Protein AF-A0A183E621-F1 (afdb_monomer_lite)

Organism: NCBI:txid637853

Sequence (116 aa):
MKRIDFRLSERCGALIAILLFELFFILTYPWQFLGGTIRIKDVTTNATGCDAVVYEWCATSHAVSPIVYIASMVAVLGVAITLITITIDTLYSKILGNIEQVTKYSFFAQTHLFNT

Structure (mmCIF, N/CA/C/O backbone):
data_AF-A0A183E621-F1
#
_entry.id   AF-A0A183E621-F1
#
loop_
_atom_site.group_PDB
_atom_site.id
_atom_site.type_symbol
_atom_site.label_atom_id
_atom_site.label_alt_id
_atom_site.label_comp_id
_atom_site.label_asym_id
_atom_site.label_entity_id
_atom_site.label_seq_id
_atom_site.pdbx_PDB_ins_code
_atom_site.Cartn_x
_atom_site.Cartn_y
_atom_site.Cartn_z
_atom_site.occupancy
_atom_site.B_iso_or_equiv
_atom_site.auth_seq_id
_atom_site.auth_comp_id
_atom_site.auth_asym_id
_atom_site.auth_atom_id
_atom_site.pdbx_PDB_model_num
ATOM 1 N N . MET A 1 1 ? -29.038 -12.348 22.134 1.00 45.38 1 MET A N 1
ATOM 2 C CA . MET A 1 1 ? -28.060 -12.599 21.051 1.00 45.38 1 MET A CA 1
ATOM 3 C C . MET A 1 1 ? -27.711 -11.276 20.357 1.00 45.38 1 MET A C 1
ATOM 5 O O . MET A 1 1 ? -28.207 -11.002 19.283 1.00 45.38 1 MET A O 1
ATOM 9 N N . LYS A 1 2 ? -26.946 -10.387 21.013 1.00 52.91 2 LYS A N 1
ATOM 10 C CA . LYS A 1 2 ? -26.599 -9.040 20.483 1.00 52.91 2 LYS A CA 1
ATOM 11 C C . LYS A 1 2 ? -25.116 -8.675 20.687 1.00 52.91 2 LYS A C 1
ATOM 13 O O . LYS A 1 2 ? -24.670 -7.604 20.318 1.00 52.91 2 LYS A O 1
ATOM 18 N N . ARG A 1 3 ? -24.339 -9.593 21.283 1.00 53.44 3 ARG A N 1
ATOM 19 C CA . ARG A 1 3 ? -22.932 -9.393 21.678 1.00 53.44 3 ARG A CA 1
ATOM 20 C C . ARG A 1 3 ? -21.930 -9.754 20.565 1.00 53.44 3 ARG A C 1
ATOM 22 O O . ARG A 1 3 ? -20.760 -9.418 20.678 1.00 53.44 3 ARG A O 1
ATOM 29 N N . ILE A 1 4 ? -22.379 -10.456 19.518 1.00 55.06 4 ILE A N 1
ATOM 30 C CA . ILE A 1 4 ? -21.523 -10.967 18.431 1.00 55.06 4 ILE A CA 1
ATOM 31 C C . ILE A 1 4 ? -21.352 -9.915 17.321 1.00 55.06 4 ILE A C 1
ATOM 33 O O . ILE A 1 4 ? -20.248 -9.749 16.819 1.00 55.06 4 ILE A O 1
ATOM 37 N N . ASP A 1 5 ? -22.401 -9.141 17.026 1.00 57.09 5 ASP A N 1
ATOM 38 C CA . ASP A 1 5 ? -22.425 -8.119 15.967 1.00 57.09 5 ASP A CA 1
ATOM 39 C C . ASP A 1 5 ? -21.404 -6.983 16.194 1.00 57.09 5 ASP A C 1
ATOM 41 O O . ASP A 1 5 ? -20.622 -6.645 15.313 1.00 57.09 5 ASP A O 1
ATOM 45 N N . PHE A 1 6 ? -21.273 -6.489 17.431 1.00 55.03 6 PHE A N 1
ATOM 46 C CA . PHE A 1 6 ? -20.308 -5.427 17.756 1.00 55.03 6 PHE A CA 1
ATOM 47 C C . PHE A 1 6 ? -18.836 -5.862 17.615 1.00 55.03 6 PHE A C 1
ATOM 49 O O . PHE A 1 6 ? -17.981 -5.052 17.270 1.00 55.03 6 PHE A O 1
ATOM 56 N N . ARG A 1 7 ? -18.525 -7.148 17.853 1.00 56.72 7 ARG A N 1
ATOM 57 C CA . ARG A 1 7 ? -17.158 -7.689 17.687 1.00 56.72 7 ARG A CA 1
ATOM 58 C C . ARG A 1 7 ? -16.788 -7.908 16.220 1.00 56.72 7 ARG A C 1
ATOM 60 O O . ARG A 1 7 ? -15.606 -8.052 15.911 1.00 56.72 7 ARG A O 1
ATOM 67 N N . LEU A 1 8 ? -17.785 -7.958 15.335 1.00 59.00 8 LEU A N 1
ATOM 68 C CA . LEU A 1 8 ? -17.588 -8.109 13.900 1.00 59.00 8 LEU A CA 1
ATOM 69 C C . LEU A 1 8 ? -17.005 -6.824 13.291 1.00 59.00 8 LEU A C 1
ATOM 71 O O . LEU A 1 8 ? -16.089 -6.920 12.486 1.00 59.00 8 LEU A O 1
ATOM 75 N N . SER A 1 9 ? -17.427 -5.641 13.757 1.00 72.12 9 SER A N 1
ATOM 76 C CA . SER A 1 9 ? -16.936 -4.338 13.265 1.00 72.12 9 SER A CA 1
ATOM 77 C C . SER A 1 9 ? -15.420 -4.147 13.436 1.00 72.12 9 SER A C 1
ATOM 79 O O . SER A 1 9 ? -14.727 -3.719 12.517 1.00 72.12 9 SER A O 1
ATOM 81 N N . GLU A 1 10 ? -14.862 -4.552 14.578 1.00 72.00 10 GLU A N 1
ATOM 82 C CA . GLU A 1 10 ? -13.423 -4.395 14.856 1.00 72.00 10 GLU A CA 1
ATOM 83 C C . GLU A 1 10 ? -12.568 -5.367 14.045 1.00 72.00 10 GLU A C 1
ATOM 85 O O . GLU A 1 10 ? -11.493 -5.008 13.566 1.00 72.00 10 GLU A O 1
ATOM 90 N N . ARG A 1 11 ? -13.066 -6.595 13.846 1.00 78.88 11 ARG A N 1
ATOM 91 C CA . ARG A 1 11 ? -12.425 -7.571 12.958 1.00 78.88 11 ARG A CA 1
ATOM 92 C C . ARG A 1 11 ? -12.498 -7.116 11.504 1.00 78.88 11 ARG A C 1
ATOM 94 O O . ARG A 1 11 ? -11.513 -7.268 10.794 1.00 78.88 11 ARG A O 1
ATOM 101 N N . CYS A 1 12 ? -13.606 -6.508 11.079 1.00 82.31 12 CYS A N 1
ATOM 102 C CA . CYS A 1 12 ? -13.716 -5.887 9.760 1.00 82.31 12 CYS A CA 1
ATOM 103 C C . CYS A 1 12 ? -12.704 -4.748 9.586 1.00 82.31 12 CYS A C 1
ATOM 105 O O . CYS A 1 12 ? -12.044 -4.702 8.557 1.00 82.31 12 CYS A O 1
ATOM 107 N N . GLY A 1 13 ? -12.510 -3.886 10.591 1.00 82.44 13 GLY A N 1
ATOM 108 C CA . GLY A 1 13 ? -11.482 -2.837 10.554 1.00 82.44 13 GLY A CA 1
ATOM 109 C C . GLY A 1 13 ? -10.062 -3.391 10.385 1.00 82.44 13 GLY A C 1
ATOM 110 O O . GLY A 1 13 ? -9.306 -2.901 9.548 1.00 82.44 13 GLY A O 1
ATOM 111 N N . ALA A 1 14 ? -9.723 -4.458 11.115 1.00 84.56 14 ALA A N 1
ATOM 112 C CA . ALA A 1 14 ? -8.430 -5.131 10.975 1.00 84.56 14 ALA A CA 1
ATOM 113 C C . ALA A 1 14 ? -8.264 -5.789 9.592 1.00 84.56 14 ALA A C 1
ATOM 115 O O . ALA A 1 14 ? -7.212 -5.658 8.971 1.00 84.56 14 ALA A O 1
ATOM 116 N N . LEU A 1 15 ? -9.310 -6.448 9.077 1.00 88.12 15 LEU A N 1
ATOM 117 C CA . LEU A 1 15 ? -9.305 -7.042 7.735 1.00 88.12 15 LEU A CA 1
ATOM 118 C C . LEU A 1 15 ? -9.147 -5.979 6.644 1.00 88.12 15 LEU A C 1
ATOM 120 O O . LEU A 1 15 ? -8.359 -6.172 5.727 1.00 88.12 15 LEU A O 1
ATOM 124 N N . ILE A 1 16 ? -9.836 -4.841 6.762 1.00 88.31 16 ILE A N 1
ATOM 125 C CA . ILE A 1 16 ? -9.699 -3.712 5.831 1.00 88.31 16 ILE A CA 1
ATOM 126 C C . ILE A 1 16 ? -8.260 -3.189 5.837 1.00 88.31 16 ILE A C 1
ATOM 128 O O . ILE A 1 16 ? -7.707 -2.921 4.774 1.00 88.31 16 ILE A O 1
ATOM 132 N N . ALA A 1 17 ? -7.630 -3.077 7.007 1.00 88.19 17 ALA A N 1
ATOM 133 C CA . ALA A 1 17 ? -6.258 -2.595 7.097 1.00 88.19 17 ALA A CA 1
ATOM 134 C C . ALA A 1 17 ? -5.243 -3.573 6.474 1.00 88.19 17 ALA A C 1
ATOM 136 O O . ALA A 1 17 ? -4.326 -3.140 5.778 1.00 88.19 17 ALA A O 1
ATOM 137 N N . ILE A 1 18 ? -5.439 -4.885 6.655 1.00 88.69 18 ILE A N 1
ATOM 138 C CA . ILE A 1 18 ? -4.623 -5.924 6.002 1.00 88.69 18 ILE A CA 1
ATOM 139 C C . ILE A 1 18 ? -4.816 -5.887 4.480 1.00 88.69 18 ILE A C 1
ATOM 141 O O . ILE A 1 18 ? -3.832 -5.892 3.746 1.00 88.69 18 ILE A O 1
ATOM 145 N N . LEU A 1 19 ? -6.059 -5.771 4.005 1.00 91.44 19 LEU A N 1
ATOM 146 C CA . LEU A 1 19 ? -6.364 -5.656 2.575 1.00 91.44 19 LEU A CA 1
ATOM 147 C C . LEU A 1 19 ? -5.743 -4.399 1.956 1.00 91.44 19 LEU A C 1
ATOM 149 O O . LEU A 1 19 ? -5.232 -4.453 0.842 1.00 91.44 19 LEU A O 1
ATOM 153 N N . LEU A 1 20 ? -5.747 -3.271 2.673 1.00 89.44 20 LEU A N 1
ATOM 154 C CA . LEU A 1 20 ? -5.055 -2.054 2.243 1.00 89.44 20 LEU A CA 1
ATOM 155 C C . LEU A 1 20 ? -3.543 -2.289 2.120 1.00 89.44 20 LEU A C 1
ATOM 157 O O . LEU A 1 20 ? -2.948 -1.883 1.123 1.00 89.44 20 LEU A O 1
ATOM 161 N N . PHE A 1 21 ? -2.927 -2.991 3.075 1.00 88.69 21 PHE A N 1
ATOM 162 C CA . PHE A 1 21 ? -1.515 -3.372 2.986 1.00 88.69 21 PHE A CA 1
ATOM 163 C C . PHE A 1 21 ? -1.223 -4.274 1.783 1.00 88.69 21 PHE A C 1
ATOM 165 O O . PHE A 1 21 ? -0.270 -4.015 1.049 1.00 88.69 21 PHE A O 1
ATOM 172 N N . GLU A 1 22 ? -2.044 -5.295 1.532 1.00 90.69 22 GLU A N 1
ATOM 173 C CA . GLU A 1 22 ? -1.908 -6.141 0.339 1.00 90.69 22 GLU A CA 1
ATOM 174 C C . GLU A 1 22 ? -2.039 -5.321 -0.948 1.00 90.69 22 GLU A C 1
ATOM 176 O O . GLU A 1 22 ? -1.227 -5.461 -1.864 1.00 90.69 22 GLU A O 1
ATOM 181 N N . LEU A 1 23 ? -3.004 -4.402 -0.996 1.00 89.56 23 LEU A N 1
ATOM 182 C CA . LEU A 1 23 ? -3.200 -3.516 -2.137 1.00 89.56 23 LEU A CA 1
ATOM 183 C C . LEU A 1 23 ? -1.964 -2.637 -2.391 1.00 89.56 23 LEU A C 1
ATOM 185 O O . LEU A 1 23 ? -1.589 -2.429 -3.542 1.00 89.56 23 LEU A O 1
ATOM 189 N N . PHE A 1 24 ? -1.284 -2.169 -1.340 1.00 88.94 24 PHE A N 1
ATOM 190 C CA . PHE A 1 24 ? -0.024 -1.430 -1.470 1.00 88.94 24 PHE A CA 1
ATOM 191 C C . PHE A 1 24 ? 1.093 -2.271 -2.105 1.00 88.94 24 PHE A C 1
ATOM 193 O O . PHE A 1 24 ? 1.800 -1.775 -2.987 1.00 88.94 24 PHE A O 1
ATOM 200 N N . PHE A 1 25 ? 1.232 -3.544 -1.719 1.00 87.38 25 PHE A N 1
ATOM 201 C CA . PHE A 1 25 ? 2.203 -4.452 -2.344 1.00 87.38 25 PHE A CA 1
ATOM 202 C C . PHE A 1 25 ? 1.892 -4.691 -3.822 1.00 87.38 25 PHE A C 1
ATOM 204 O O . PHE A 1 25 ? 2.794 -4.636 -4.658 1.00 87.38 25 PHE A O 1
ATOM 211 N N . ILE A 1 26 ? 0.614 -4.886 -4.152 1.00 87.62 26 ILE A N 1
ATOM 212 C CA . ILE A 1 26 ? 0.149 -5.057 -5.532 1.00 87.62 26 ILE A CA 1
ATOM 213 C C . ILE A 1 26 ? 0.446 -3.792 -6.347 1.00 87.62 26 ILE A C 1
ATOM 215 O O . ILE A 1 26 ? 0.980 -3.895 -7.444 1.00 87.62 26 ILE A O 1
ATOM 219 N N . LEU A 1 27 ? 0.170 -2.596 -5.824 1.00 84.25 27 LEU A N 1
ATOM 220 C CA . LEU A 1 27 ? 0.429 -1.328 -6.523 1.00 84.25 27 LEU A CA 1
ATOM 221 C C . LEU A 1 27 ? 1.922 -1.022 -6.706 1.00 84.25 27 LEU A C 1
ATOM 223 O O . LEU A 1 27 ? 2.300 -0.391 -7.690 1.00 84.25 27 LEU A O 1
ATOM 227 N N . THR A 1 28 ? 2.760 -1.450 -5.761 1.00 82.69 28 THR A N 1
ATOM 228 C CA . THR A 1 28 ? 4.220 -1.265 -5.814 1.00 82.69 28 THR A CA 1
ATOM 229 C C . THR A 1 28 ? 4.884 -2.237 -6.788 1.00 82.69 28 THR A C 1
ATOM 231 O O . THR A 1 28 ? 6.019 -2.018 -7.209 1.00 82.69 28 THR A O 1
ATOM 234 N N . TYR A 1 29 ? 4.186 -3.303 -7.178 1.00 82.38 29 TYR A N 1
ATOM 235 C CA . TYR A 1 29 ? 4.699 -4.231 -8.168 1.00 82.38 29 TYR A CA 1
ATOM 236 C C . TYR A 1 29 ? 4.869 -3.523 -9.526 1.00 82.38 29 TYR A C 1
ATOM 238 O O . TYR A 1 29 ? 3.949 -2.830 -9.973 1.00 82.38 29 TYR A O 1
ATOM 246 N N . PRO A 1 30 ? 6.027 -3.661 -10.201 1.00 77.19 30 PRO A N 1
ATOM 247 C CA . PRO A 1 30 ? 6.257 -3.055 -11.506 1.00 77.19 30 PRO A CA 1
ATOM 248 C C . PRO A 1 30 ? 5.412 -3.760 -12.570 1.00 77.19 30 PRO A C 1
ATOM 250 O O . PRO A 1 30 ? 5.847 -4.697 -13.238 1.00 77.19 30 PRO A O 1
ATOM 253 N N . TRP A 1 31 ? 4.169 -3.310 -12.721 1.00 76.44 31 TRP A N 1
ATOM 254 C CA . TRP A 1 31 ? 3.275 -3.799 -13.756 1.00 76.44 31 TRP A CA 1
ATOM 255 C C . TRP A 1 31 ? 3.761 -3.373 -15.138 1.00 76.44 31 TRP A C 1
ATOM 257 O O . TRP A 1 31 ? 4.019 -2.193 -15.384 1.00 76.44 31 TRP A O 1
ATOM 267 N N . GLN A 1 32 ? 3.758 -4.325 -16.070 1.00 70.62 32 GLN A N 1
ATOM 268 C CA . GLN A 1 32 ? 4.091 -4.114 -17.483 1.00 70.62 32 GLN A CA 1
ATOM 269 C C . GLN A 1 32 ? 3.299 -2.973 -18.156 1.00 70.62 32 GLN A C 1
ATOM 271 O O . GLN A 1 32 ? 3.778 -2.373 -19.111 1.00 70.62 32 GLN A O 1
ATOM 276 N N . PHE A 1 33 ? 2.100 -2.649 -17.653 1.00 67.94 33 PHE A N 1
ATOM 277 C CA . PHE A 1 33 ? 1.223 -1.609 -18.206 1.00 67.94 33 PHE A CA 1
ATOM 278 C C . PHE A 1 33 ? 1.421 -0.214 -17.591 1.00 67.94 33 PHE A C 1
ATOM 280 O O . PHE A 1 33 ? 0.939 0.764 -18.158 1.00 67.94 33 PHE A O 1
ATOM 287 N N . LEU A 1 34 ? 2.075 -0.107 -16.427 1.00 63.88 34 LEU A N 1
ATOM 288 C CA . LEU A 1 34 ? 2.154 1.138 -15.646 1.00 63.88 34 LEU A CA 1
ATOM 289 C C . LEU A 1 34 ? 3.587 1.680 -15.504 1.00 63.88 34 LEU A C 1
ATOM 291 O O . LEU A 1 34 ? 3.772 2.812 -15.051 1.00 63.88 34 LEU A O 1
ATOM 295 N N . GLY A 1 35 ? 4.592 0.878 -15.872 1.00 58.31 35 GLY A N 1
ATOM 296 C CA . GLY A 1 35 ? 6.007 1.195 -15.712 1.00 58.31 35 GLY A CA 1
ATOM 297 C C . GLY A 1 35 ? 6.750 1.403 -17.031 1.00 58.31 35 GLY A C 1
ATOM 298 O O . GLY A 1 35 ? 6.760 0.526 -17.895 1.00 58.31 35 GLY A O 1
ATOM 299 N N . GLY A 1 36 ? 7.417 2.553 -17.165 1.00 65.38 36 GLY A N 1
ATOM 300 C CA . GLY A 1 36 ? 8.403 2.780 -18.226 1.00 65.38 36 GLY A CA 1
ATOM 301 C C . GLY A 1 36 ? 9.629 1.879 -18.042 1.00 65.38 36 GLY A C 1
ATOM 302 O O . GLY A 1 36 ? 9.881 1.382 -16.948 1.00 65.38 36 GLY A O 1
ATOM 303 N N . THR A 1 37 ? 10.400 1.638 -19.098 1.00 64.88 37 THR A N 1
ATOM 304 C CA . THR A 1 37 ? 11.627 0.830 -19.012 1.00 64.88 37 THR A CA 1
ATOM 305 C C . THR A 1 37 ? 12.671 1.508 -18.124 1.00 64.88 37 THR A C 1
ATOM 307 O O . THR A 1 37 ? 12.776 2.739 -18.103 1.00 64.88 37 THR A O 1
ATOM 310 N N . ILE A 1 38 ? 13.463 0.716 -17.397 1.00 68.94 38 ILE A N 1
ATOM 311 C CA . ILE A 1 38 ? 14.599 1.2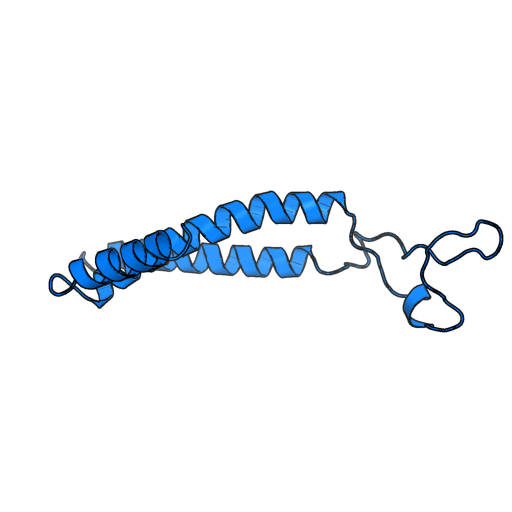32 -16.621 1.00 68.94 38 ILE A CA 1
ATOM 312 C C . ILE A 1 38 ? 15.540 2.003 -17.560 1.00 68.94 38 ILE A C 1
ATOM 314 O O . ILE A 1 38 ? 15.802 1.574 -18.683 1.00 68.94 38 ILE A O 1
ATOM 318 N N . ARG A 1 39 ? 16.055 3.156 -17.107 1.00 64.56 39 ARG A N 1
ATOM 319 C CA . ARG A 1 39 ? 17.064 3.916 -17.860 1.00 64.56 39 ARG A CA 1
ATOM 320 C C . ARG A 1 39 ? 18.337 3.080 -17.988 1.00 64.56 39 ARG A C 1
ATOM 322 O O . ARG A 1 39 ? 19.058 2.879 -17.008 1.00 64.56 39 ARG A O 1
ATOM 329 N N . ILE A 1 40 ? 18.592 2.609 -19.204 1.00 66.94 40 ILE A N 1
ATOM 330 C CA . ILE A 1 40 ? 19.835 1.941 -19.581 1.00 66.94 40 ILE A CA 1
ATOM 331 C C . ILE A 1 40 ? 20.948 2.990 -19.558 1.00 66.94 40 ILE A C 1
ATOM 333 O O . ILE A 1 40 ? 20.730 4.151 -19.916 1.00 66.94 40 ILE A O 1
ATOM 337 N N . LYS A 1 41 ? 22.127 2.613 -19.064 1.00 63.28 41 LYS A N 1
ATOM 338 C CA . LYS A 1 41 ? 23.284 3.508 -19.105 1.00 63.28 41 LYS A CA 1
ATOM 339 C C . LYS A 1 41 ? 23.673 3.771 -20.568 1.00 63.28 41 LYS A C 1
ATOM 341 O O . LYS A 1 41 ? 23.942 2.837 -21.318 1.00 63.28 41 LYS A O 1
ATOM 346 N N . ASP A 1 42 ? 23.772 5.040 -20.943 1.00 60.50 42 ASP A N 1
ATOM 347 C CA . ASP A 1 42 ? 24.416 5.445 -22.191 1.00 60.50 42 ASP A CA 1
ATOM 348 C C . ASP A 1 42 ? 25.833 5.923 -21.876 1.00 60.50 42 ASP A C 1
ATOM 350 O O . ASP A 1 42 ? 26.043 6.876 -21.117 1.00 60.50 42 ASP A O 1
ATOM 354 N N . VAL A 1 43 ? 26.824 5.246 -22.464 1.00 60.44 43 VAL A N 1
ATOM 355 C CA . VAL A 1 43 ? 28.263 5.489 -22.236 1.00 60.44 43 VAL A CA 1
ATOM 356 C C . VAL A 1 43 ? 28.669 6.913 -22.652 1.00 60.44 43 VAL A C 1
ATOM 358 O O . VAL A 1 43 ? 29.635 7.466 -22.139 1.00 60.44 43 VAL A O 1
ATOM 361 N N . THR A 1 44 ? 27.894 7.545 -23.535 1.00 59.47 44 THR A N 1
ATOM 362 C CA . THR A 1 44 ? 28.130 8.894 -24.069 1.00 59.47 44 THR A CA 1
ATOM 363 C C . THR A 1 44 ? 27.710 10.029 -23.137 1.00 59.47 44 THR A C 1
ATOM 365 O O . THR A 1 44 ? 28.203 11.142 -23.291 1.00 59.47 44 THR A O 1
ATOM 368 N N . THR A 1 45 ? 26.812 9.787 -22.178 1.00 59.34 45 THR A N 1
ATOM 369 C CA . THR A 1 45 ? 26.210 10.859 -21.355 1.00 59.34 45 THR A CA 1
ATOM 370 C C . THR A 1 45 ? 26.516 10.701 -19.863 1.00 59.34 45 THR A C 1
ATOM 372 O O . THR A 1 45 ? 26.023 11.475 -19.049 1.00 59.34 45 THR A O 1
ATOM 375 N N . ASN A 1 46 ? 27.354 9.723 -19.489 1.00 53.47 46 ASN A N 1
ATOM 376 C CA . ASN A 1 46 ? 27.740 9.442 -18.099 1.00 53.47 46 ASN A CA 1
ATOM 377 C C . ASN A 1 46 ? 26.514 9.347 -17.162 1.00 53.47 46 ASN A C 1
ATOM 379 O O . ASN A 1 46 ? 26.529 9.791 -16.014 1.00 53.47 46 ASN A O 1
ATOM 383 N N . ALA A 1 47 ? 25.405 8.828 -17.698 1.00 59.12 47 ALA A N 1
ATOM 384 C CA . ALA A 1 47 ? 24.158 8.696 -16.972 1.00 59.12 47 ALA A CA 1
ATOM 385 C C . ALA A 1 47 ? 24.253 7.476 -16.052 1.00 59.12 47 ALA A C 1
ATOM 387 O O . ALA A 1 47 ? 24.523 6.366 -16.511 1.00 59.12 47 ALA A O 1
ATOM 388 N N . THR A 1 48 ? 24.002 7.677 -14.758 1.00 60.25 48 THR A N 1
ATOM 389 C CA . THR A 1 48 ? 23.842 6.601 -13.777 1.00 60.25 48 THR A CA 1
ATOM 390 C C . THR A 1 48 ? 22.594 5.790 -14.132 1.00 60.25 48 THR A C 1
ATOM 392 O O . THR A 1 48 ? 21.467 6.138 -13.787 1.00 60.25 48 THR A O 1
ATOM 395 N N . GLY A 1 49 ? 22.799 4.738 -14.917 1.00 64.31 49 GLY A N 1
ATOM 396 C CA . GLY A 1 49 ? 21.771 3.828 -15.399 1.00 64.31 49 GLY A CA 1
ATOM 397 C C . GLY A 1 49 ? 22.200 2.382 -15.213 1.00 64.31 49 GLY A C 1
ATOM 398 O O . GLY A 1 49 ? 23.342 2.085 -14.857 1.00 64.31 49 GLY A O 1
ATOM 399 N N . CYS A 1 50 ? 21.267 1.475 -15.446 1.00 69.50 50 CYS A N 1
ATOM 400 C CA . CYS A 1 50 ? 21.526 0.054 -15.321 1.00 69.50 50 CYS A CA 1
ATOM 401 C C . CYS A 1 50 ? 22.303 -0.460 -16.552 1.00 69.50 50 CYS A C 1
ATOM 403 O O . CYS A 1 50 ? 22.058 -0.050 -17.690 1.00 69.50 50 CYS A O 1
ATOM 405 N N . ASP A 1 51 ? 23.317 -1.290 -16.299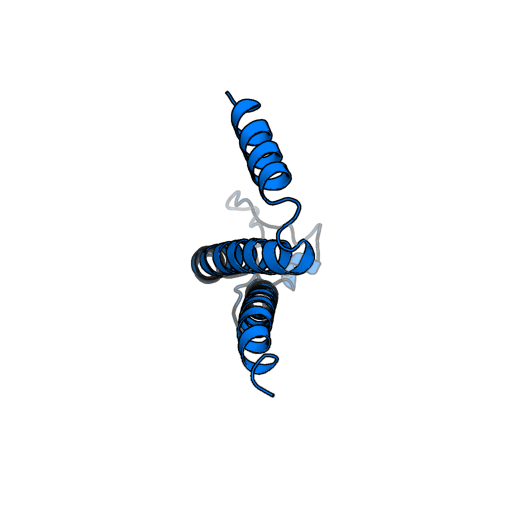 1.00 69.00 51 ASP A N 1
ATOM 406 C CA . ASP A 1 51 ? 24.228 -1.822 -17.309 1.00 69.00 51 ASP A CA 1
ATOM 407 C C . ASP A 1 51 ? 23.630 -3.049 -17.997 1.00 69.00 51 ASP A C 1
ATOM 409 O O . ASP A 1 51 ? 23.692 -4.149 -17.452 1.00 69.00 51 ASP A O 1
ATOM 413 N N . ALA A 1 52 ? 23.095 -2.874 -19.204 1.00 69.38 52 ALA A N 1
ATOM 414 C CA . ALA A 1 52 ? 22.537 -3.978 -19.982 1.00 69.38 52 ALA A CA 1
ATOM 415 C C . ALA A 1 52 ? 23.586 -5.026 -20.415 1.00 69.38 52 ALA A C 1
ATOM 417 O O . ALA A 1 52 ? 23.204 -6.136 -20.769 1.00 69.38 52 ALA A O 1
ATOM 418 N N . VAL A 1 53 ? 24.889 -4.704 -20.377 1.00 69.31 53 VAL A N 1
ATOM 419 C CA . VAL A 1 53 ? 25.977 -5.640 -20.728 1.00 69.31 53 VAL A CA 1
ATOM 420 C C . VAL A 1 53 ? 26.301 -6.580 -19.565 1.00 69.31 53 VAL A C 1
ATOM 422 O O . VAL A 1 53 ? 26.677 -7.727 -19.781 1.00 69.31 53 VAL A O 1
ATOM 425 N N . VAL A 1 54 ? 26.150 -6.105 -18.327 1.00 73.06 54 VAL A N 1
ATOM 426 C CA . VAL A 1 54 ? 26.395 -6.903 -17.111 1.00 73.06 54 VAL A CA 1
ATOM 427 C C . VAL A 1 54 ? 25.111 -7.580 -16.625 1.00 73.06 54 VAL A C 1
ATOM 429 O O . VAL A 1 54 ? 25.161 -8.671 -16.062 1.00 73.06 54 VAL A O 1
ATOM 432 N N . TYR A 1 55 ? 23.956 -6.954 -16.856 1.00 71.88 55 TYR A N 1
ATOM 433 C CA . TYR A 1 55 ? 22.661 -7.408 -16.368 1.00 71.88 55 TYR A CA 1
ATOM 434 C C . TYR A 1 55 ? 21.625 -7.434 -17.501 1.00 71.88 55 TYR A C 1
ATOM 436 O O . TYR A 1 55 ? 20.961 -6.438 -17.772 1.00 71.88 55 TYR A O 1
ATOM 444 N N . GLU A 1 56 ? 21.431 -8.591 -18.139 1.00 70.50 56 GLU A N 1
ATOM 445 C CA . GLU A 1 56 ? 20.471 -8.749 -19.252 1.00 70.50 56 GLU A CA 1
ATOM 446 C C . GLU A 1 56 ? 19.014 -8.474 -18.837 1.00 70.50 56 GLU A C 1
ATOM 448 O O . GLU A 1 56 ? 18.222 -7.937 -19.611 1.00 70.50 56 GLU A O 1
ATOM 453 N N . TRP A 1 57 ? 18.669 -8.748 -17.573 1.00 73.00 57 TRP A N 1
ATOM 454 C CA . TRP A 1 57 ? 17.346 -8.464 -16.999 1.00 73.00 57 TRP A CA 1
ATOM 455 C C . TRP A 1 57 ? 17.009 -6.967 -16.956 1.00 73.00 57 TRP A C 1
ATOM 457 O O . TRP A 1 57 ? 15.855 -6.590 -16.754 1.00 73.00 57 TRP A O 1
ATOM 467 N N . CYS A 1 58 ? 18.000 -6.102 -17.167 1.00 69.19 58 CYS A N 1
ATOM 468 C CA . CYS A 1 58 ? 17.826 -4.662 -17.254 1.00 69.19 58 CYS A CA 1
ATOM 469 C C . CYS A 1 58 ? 16.957 -4.238 -18.447 1.00 69.19 58 CYS A C 1
ATOM 471 O O . CYS A 1 58 ? 16.209 -3.267 -18.351 1.00 69.19 58 CYS A O 1
ATOM 473 N N . ALA A 1 59 ? 17.031 -4.984 -19.556 1.00 65.50 59 ALA A N 1
ATOM 474 C CA . ALA A 1 59 ? 16.269 -4.701 -20.770 1.00 65.50 59 ALA A CA 1
ATOM 475 C C . ALA A 1 59 ? 14.784 -5.081 -20.638 1.00 65.50 59 ALA A C 1
ATOM 477 O O . ALA A 1 59 ? 13.936 -4.510 -21.320 1.00 65.50 59 ALA A O 1
ATOM 478 N N . THR A 1 60 ? 14.469 -6.038 -19.762 1.00 66.69 60 THR A N 1
ATOM 479 C CA . THR A 1 60 ? 13.118 -6.590 -19.593 1.00 66.69 60 THR A CA 1
ATOM 480 C C . THR A 1 60 ? 12.409 -6.095 -18.334 1.00 66.69 60 THR A C 1
ATOM 482 O O . THR A 1 60 ? 11.206 -6.301 -18.197 1.00 66.69 60 THR A O 1
ATOM 485 N N . SER A 1 61 ? 13.126 -5.471 -17.393 1.00 69.00 61 SER A N 1
ATOM 486 C CA . SER A 1 61 ? 12.527 -4.974 -16.153 1.00 69.00 61 SER A CA 1
ATOM 487 C C . SER A 1 61 ? 11.863 -3.610 -16.334 1.00 69.00 61 SER A C 1
ATOM 489 O O . SER A 1 61 ? 12.453 -2.649 -16.835 1.00 69.00 61 SER A O 1
ATOM 491 N N . HIS A 1 62 ? 10.631 -3.516 -15.842 1.00 70.69 62 HIS A N 1
ATOM 492 C CA . HIS A 1 62 ? 9.861 -2.280 -15.795 1.00 70.69 62 HIS A CA 1
ATOM 493 C C . HIS A 1 62 ? 10.201 -1.480 -14.533 1.00 70.69 62 HIS A C 1
ATOM 495 O O . HIS A 1 62 ? 10.307 -2.029 -13.436 1.00 70.69 62 HIS A O 1
ATOM 501 N N . ALA A 1 63 ? 10.346 -0.167 -14.678 1.00 70.75 63 ALA A N 1
ATOM 502 C CA . ALA A 1 63 ? 10.483 0.756 -13.563 1.00 70.75 63 ALA A CA 1
ATOM 503 C C . ALA A 1 63 ? 9.098 1.202 -13.079 1.00 70.75 63 ALA A C 1
ATOM 505 O O . ALA A 1 63 ? 8.246 1.597 -13.874 1.00 70.75 63 ALA A O 1
ATOM 506 N N . VAL A 1 64 ? 8.878 1.188 -11.765 1.00 73.00 64 VAL A N 1
ATOM 507 C CA . VAL A 1 64 ? 7.662 1.749 -11.160 1.00 73.00 64 VAL A CA 1
ATOM 508 C C . VAL A 1 64 ? 7.654 3.264 -11.368 1.00 73.00 64 VAL A C 1
ATOM 510 O O . VAL A 1 64 ? 8.672 3.931 -11.174 1.00 73.00 64 VAL A O 1
ATOM 513 N N . SER A 1 65 ? 6.506 3.831 -11.743 1.00 78.62 65 SER A N 1
ATOM 514 C CA . SER A 1 65 ? 6.382 5.283 -11.852 1.00 78.62 65 SER A CA 1
ATOM 515 C C . SER A 1 65 ? 6.508 5.935 -10.460 1.00 78.62 65 SER A C 1
ATOM 517 O O . SER A 1 65 ? 5.772 5.582 -9.532 1.00 78.62 65 SER A O 1
ATOM 519 N N . PRO A 1 66 ? 7.422 6.907 -10.277 1.00 79.62 66 PRO A N 1
ATOM 520 C CA . PRO A 1 66 ? 7.733 7.451 -8.953 1.00 79.62 66 PRO A CA 1
ATOM 521 C C . PRO A 1 66 ? 6.534 8.163 -8.315 1.00 79.62 66 PRO A C 1
ATOM 523 O O . PRO A 1 66 ? 6.372 8.132 -7.100 1.00 79.62 66 PRO A O 1
ATOM 526 N N . ILE A 1 67 ? 5.660 8.761 -9.129 1.00 83.00 67 ILE A N 1
ATOM 527 C CA . ILE A 1 67 ? 4.461 9.464 -8.658 1.00 83.00 67 ILE A CA 1
ATOM 528 C C . ILE A 1 67 ? 3.467 8.481 -8.033 1.00 83.00 67 ILE A C 1
ATOM 530 O O . ILE A 1 67 ? 2.968 8.737 -6.942 1.00 83.00 67 ILE A O 1
ATOM 534 N N . VAL A 1 68 ? 3.200 7.352 -8.697 1.00 82.69 68 VAL A N 1
ATOM 535 C CA . VAL A 1 68 ? 2.256 6.343 -8.192 1.00 82.69 68 VAL A CA 1
ATOM 536 C C . VAL A 1 68 ? 2.802 5.700 -6.926 1.00 82.69 68 VAL A C 1
ATOM 538 O O . VAL A 1 68 ? 2.049 5.530 -5.972 1.00 82.69 68 VAL A O 1
ATOM 541 N N . TYR A 1 69 ? 4.107 5.422 -6.887 1.00 84.88 69 TYR A N 1
ATOM 542 C CA . TYR A 1 69 ? 4.764 4.884 -5.700 1.00 84.88 69 TYR A CA 1
ATOM 543 C C . TYR A 1 69 ? 4.666 5.828 -4.496 1.00 84.88 69 TYR A C 1
ATOM 545 O O . TYR A 1 69 ? 4.259 5.410 -3.417 1.00 84.88 69 TYR A O 1
ATOM 553 N N . ILE A 1 70 ? 4.991 7.112 -4.672 1.00 87.88 70 ILE A N 1
ATOM 554 C CA . ILE A 1 70 ? 4.935 8.090 -3.576 1.00 87.88 70 ILE A CA 1
ATOM 555 C C . ILE A 1 70 ? 3.484 8.317 -3.129 1.00 87.88 70 ILE A C 1
ATOM 557 O O . ILE A 1 70 ? 3.206 8.345 -1.929 1.00 87.88 70 ILE A O 1
ATOM 561 N N . ALA A 1 71 ? 2.546 8.438 -4.073 1.00 88.38 71 ALA A N 1
ATOM 562 C CA . ALA A 1 71 ? 1.135 8.643 -3.762 1.00 88.38 71 ALA A CA 1
ATOM 563 C C . ALA A 1 71 ? 0.530 7.452 -3.001 1.00 88.38 71 ALA A C 1
ATOM 565 O O . ALA A 1 71 ? -0.165 7.655 -2.001 1.00 88.38 71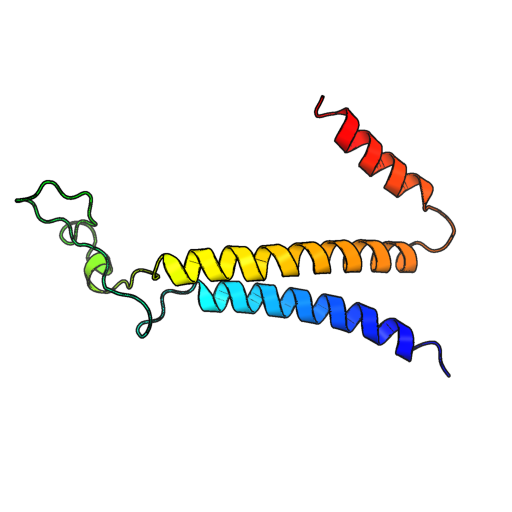 ALA A O 1
ATOM 566 N N . SER A 1 72 ? 0.815 6.218 -3.432 1.00 88.56 72 SER A N 1
ATOM 567 C CA . SER A 1 72 ? 0.336 5.010 -2.754 1.00 88.56 72 SER A CA 1
ATOM 568 C C . SER A 1 72 ? 0.987 4.837 -1.382 1.00 88.56 72 SER A C 1
ATOM 570 O O . SER A 1 72 ? 0.293 4.466 -0.438 1.00 88.56 72 SER A O 1
ATOM 572 N N . MET A 1 73 ? 2.271 5.183 -1.233 1.00 88.38 73 MET A N 1
ATOM 573 C CA . MET A 1 73 ? 2.953 5.183 0.063 1.00 88.38 73 MET A CA 1
ATOM 574 C C . MET A 1 73 ? 2.231 6.081 1.066 1.00 88.38 73 MET A C 1
ATOM 576 O O . MET A 1 73 ? 1.866 5.624 2.146 1.00 88.38 73 MET A O 1
ATOM 580 N N . VAL A 1 74 ? 1.998 7.347 0.713 1.00 90.38 74 VAL A N 1
ATOM 581 C CA . VAL A 1 74 ? 1.403 8.324 1.637 1.00 90.38 74 VAL A CA 1
ATOM 582 C C . VAL A 1 74 ? -0.039 7.949 1.975 1.00 90.38 74 VAL A C 1
ATOM 584 O O . VAL A 1 74 ? -0.413 7.939 3.148 1.00 90.38 74 VAL A O 1
ATOM 587 N N . ALA A 1 75 ? -0.842 7.611 0.962 1.00 87.94 75 ALA A N 1
ATOM 588 C CA . ALA A 1 75 ? -2.253 7.302 1.156 1.00 87.94 75 ALA A CA 1
ATOM 589 C C . ALA A 1 75 ? -2.456 5.993 1.930 1.00 87.94 75 ALA A C 1
ATOM 591 O O . ALA A 1 75 ? -3.267 5.943 2.856 1.00 87.94 75 ALA A O 1
ATOM 592 N N . VAL A 1 76 ? -1.721 4.936 1.572 1.00 89.00 76 VAL A N 1
ATOM 593 C CA . VAL A 1 76 ? -1.966 3.601 2.119 1.00 89.00 76 VAL A CA 1
ATOM 594 C C . VAL A 1 76 ? -1.205 3.373 3.413 1.00 89.00 76 VAL A C 1
ATOM 596 O O . VAL A 1 76 ? -1.826 2.928 4.372 1.00 89.00 76 VAL A O 1
ATOM 599 N N . LEU A 1 77 ? 0.085 3.719 3.514 1.00 87.44 77 LEU A N 1
ATOM 600 C CA . LEU A 1 77 ? 0.807 3.527 4.779 1.00 87.44 77 LEU A CA 1
ATOM 601 C C . LEU A 1 77 ? 0.247 4.430 5.879 1.00 87.44 77 LEU A C 1
ATOM 603 O O . LEU A 1 77 ? 0.079 3.968 7.003 1.00 87.44 77 LEU A O 1
ATOM 607 N N . GLY A 1 78 ? -0.117 5.679 5.569 1.00 87.88 78 GLY A N 1
ATOM 608 C CA . GLY A 1 78 ? -0.704 6.582 6.563 1.00 87.88 78 GLY A CA 1
ATOM 609 C C . GLY A 1 78 ? -2.019 6.050 7.144 1.00 87.88 78 GLY A C 1
ATOM 610 O O . GLY A 1 78 ? -2.204 6.000 8.363 1.00 87.88 78 GLY A O 1
ATOM 611 N N . VAL A 1 79 ? -2.929 5.597 6.279 1.00 87.50 79 VAL A N 1
ATOM 612 C CA . VAL A 1 79 ? -4.249 5.106 6.703 1.00 87.50 79 VAL A CA 1
ATOM 613 C C . VAL A 1 79 ? -4.172 3.690 7.278 1.00 87.50 79 VAL A C 1
ATOM 615 O O . VAL A 1 79 ? -4.805 3.398 8.290 1.00 87.50 79 VAL A O 1
ATOM 618 N N . ALA A 1 80 ? -3.373 2.804 6.688 1.00 87.56 80 ALA A N 1
ATOM 619 C CA . ALA A 1 80 ? -3.274 1.426 7.149 1.00 87.56 80 ALA A CA 1
ATOM 620 C C . ALA A 1 80 ? -2.550 1.324 8.498 1.00 87.56 80 ALA A C 1
ATOM 622 O O . ALA A 1 80 ? -3.014 0.590 9.368 1.00 87.56 80 ALA A O 1
ATOM 623 N N . ILE A 1 81 ? -1.475 2.093 8.725 1.00 87.69 81 ILE A N 1
ATOM 624 C CA . ILE A 1 81 ? -0.776 2.096 10.021 1.00 87.69 81 ILE A CA 1
ATOM 625 C C . ILE A 1 81 ? -1.707 2.609 11.123 1.00 87.69 81 ILE A C 1
ATOM 627 O O . ILE A 1 81 ? -1.816 1.977 12.170 1.00 87.69 81 ILE A O 1
ATOM 631 N N . THR A 1 82 ? -2.426 3.710 10.890 1.00 89.44 82 THR A N 1
ATOM 632 C CA . THR A 1 82 ? -3.354 4.259 11.895 1.00 89.44 82 THR A CA 1
ATOM 633 C C . THR A 1 82 ? -4.500 3.295 12.214 1.00 89.44 82 THR A C 1
ATOM 635 O O . THR A 1 82 ? -4.806 3.082 13.389 1.00 89.44 82 THR A O 1
ATOM 638 N N . LEU A 1 83 ? -5.086 2.641 11.204 1.00 87.00 83 LEU A N 1
ATOM 639 C CA . LEU A 1 83 ? -6.121 1.617 11.399 1.00 87.00 83 LEU A CA 1
ATOM 640 C C . LEU A 1 83 ? -5.602 0.379 12.148 1.00 87.00 83 LEU A C 1
ATOM 642 O O . LEU A 1 83 ? -6.286 -0.124 13.044 1.00 87.00 83 LEU A O 1
ATOM 646 N N . ILE A 1 84 ? -4.403 -0.113 11.822 1.00 88.19 84 ILE A N 1
ATOM 647 C CA . ILE A 1 84 ? -3.801 -1.258 12.521 1.00 88.19 84 ILE A CA 1
ATOM 648 C C . ILE A 1 84 ? -3.541 -0.915 13.987 1.00 88.19 84 ILE A C 1
ATOM 650 O O . ILE A 1 84 ? -3.918 -1.693 14.858 1.00 88.19 84 ILE A O 1
ATOM 654 N N . THR A 1 85 ? -2.978 0.256 14.287 1.00 87.44 85 THR A N 1
ATOM 655 C CA . THR A 1 85 ? -2.698 0.652 15.675 1.00 87.44 85 THR A CA 1
ATOM 656 C C . THR A 1 85 ? -3.978 0.694 16.516 1.00 87.44 85 THR A C 1
ATOM 658 O O . THR A 1 85 ? -4.048 0.051 17.563 1.00 87.44 85 THR A O 1
ATOM 661 N N . ILE A 1 86 ? -5.045 1.327 16.013 1.00 87.81 86 ILE A N 1
ATOM 662 C CA . ILE A 1 86 ? -6.339 1.401 16.719 1.00 87.81 86 ILE A CA 1
ATOM 663 C C . ILE A 1 86 ? -6.957 0.004 16.911 1.00 87.81 86 ILE A C 1
ATOM 665 O O . ILE A 1 86 ? -7.488 -0.324 17.979 1.00 87.81 86 ILE A O 1
ATOM 669 N N . THR A 1 87 ? -6.917 -0.841 15.879 1.00 86.31 87 THR A N 1
ATOM 670 C CA . THR A 1 87 ? -7.493 -2.195 15.951 1.00 86.31 87 THR A CA 1
ATOM 671 C C . THR A 1 87 ? -6.708 -3.101 16.896 1.00 86.31 87 THR A C 1
ATOM 673 O O . THR A 1 87 ? -7.311 -3.888 17.623 1.00 86.31 87 THR A O 1
ATOM 676 N N . ILE A 1 88 ? -5.386 -2.953 16.960 1.00 84.06 88 ILE A N 1
ATOM 677 C CA . ILE A 1 88 ? -4.529 -3.677 17.897 1.00 84.06 88 ILE A CA 1
ATOM 678 C C . ILE A 1 88 ? -4.833 -3.256 19.339 1.00 84.06 88 ILE A C 1
ATOM 680 O O . ILE A 1 88 ? -5.063 -4.130 20.175 1.00 84.06 88 ILE A O 1
ATOM 684 N N . ASP A 1 89 ? -4.921 -1.957 19.634 1.00 83.81 89 ASP A N 1
ATOM 685 C CA . ASP A 1 89 ? -5.219 -1.457 20.986 1.00 83.81 89 ASP A CA 1
ATOM 686 C C . ASP A 1 89 ? -6.597 -1.911 21.492 1.00 83.81 89 ASP A C 1
ATOM 688 O O . ASP A 1 89 ? -6.761 -2.359 22.639 1.00 83.81 89 ASP A O 1
ATOM 692 N N . THR A 1 90 ? -7.603 -1.850 20.618 1.00 82.69 90 THR A N 1
ATOM 693 C CA . THR A 1 90 ? -8.962 -2.320 20.926 1.00 82.69 90 THR A CA 1
ATOM 694 C C . THR A 1 90 ? -9.010 -3.837 21.103 1.00 82.69 90 THR A C 1
ATOM 696 O O . THR A 1 90 ? -9.586 -4.324 22.084 1.00 82.69 90 THR A O 1
ATOM 699 N N . LEU A 1 91 ? -8.357 -4.602 20.224 1.00 80.81 91 LEU A N 1
ATOM 700 C CA . LEU A 1 91 ? -8.271 -6.059 20.322 1.00 80.81 91 LEU A CA 1
ATOM 701 C C . LEU A 1 91 ? -7.569 -6.481 21.616 1.00 80.81 91 LEU A C 1
ATOM 703 O O . LEU A 1 91 ? -8.081 -7.324 22.354 1.00 80.81 91 LEU A O 1
ATOM 707 N N . TYR A 1 92 ? -6.446 -5.849 21.939 1.00 75.12 92 TYR A N 1
ATOM 708 C CA . TYR A 1 92 ? -5.697 -6.097 23.162 1.00 75.12 92 TYR A CA 1
ATOM 709 C C . TYR A 1 92 ? -6.492 -5.780 24.427 1.00 75.12 92 TYR A C 1
ATOM 711 O O . TYR A 1 92 ? -6.356 -6.496 25.422 1.00 75.12 92 TYR A O 1
ATOM 719 N N . SER A 1 93 ? -7.300 -4.719 24.415 1.00 77.25 93 SER A N 1
ATOM 720 C CA . SER A 1 93 ? -8.183 -4.367 25.536 1.00 77.25 93 SER A CA 1
ATOM 721 C C . SER A 1 93 ? -9.278 -5.418 25.736 1.00 77.25 93 SER A C 1
ATOM 723 O O . SER A 1 9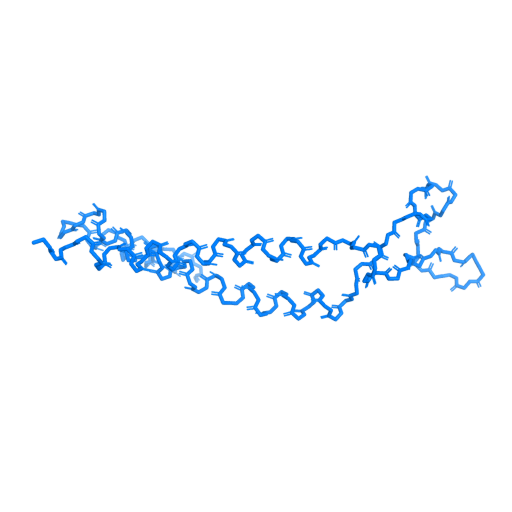3 ? -9.654 -5.738 26.863 1.00 77.25 93 SER A O 1
ATOM 725 N N . LYS A 1 94 ? -9.756 -6.019 24.641 1.00 73.75 94 LYS A N 1
ATOM 726 C CA . LYS A 1 94 ? -10.772 -7.078 24.676 1.00 73.75 94 LYS A CA 1
ATOM 727 C C . LYS A 1 94 ? -10.231 -8.454 25.041 1.00 73.75 94 LYS A C 1
ATOM 729 O O . LYS A 1 94 ? -10.969 -9.221 25.655 1.00 73.75 94 LYS A O 1
ATOM 734 N N . ILE A 1 95 ? -9.001 -8.776 24.638 1.00 74.38 95 ILE A N 1
ATOM 735 C CA . ILE A 1 95 ? -8.351 -10.052 24.965 1.00 74.38 95 ILE A CA 1
ATOM 736 C C . ILE A 1 95 ? -7.949 -10.079 26.440 1.00 74.38 95 ILE A C 1
ATOM 738 O O . ILE A 1 95 ? -8.207 -11.077 27.104 1.00 74.38 95 ILE A O 1
ATOM 742 N N . LEU A 1 96 ? -7.356 -8.998 26.962 1.00 69.25 96 LEU A N 1
ATOM 743 C CA . LEU A 1 96 ? -6.885 -8.981 28.353 1.00 69.25 96 LEU A CA 1
ATOM 744 C C . LEU A 1 96 ? -8.004 -8.737 29.381 1.00 69.25 96 LEU A C 1
ATOM 746 O O . LEU A 1 96 ? -7.859 -9.137 30.533 1.00 69.25 96 LEU A O 1
ATOM 750 N N . GLY A 1 97 ? -9.128 -8.119 29.002 1.00 68.56 97 GLY A N 1
ATOM 751 C CA . GLY A 1 97 ? -10.181 -7.769 29.962 1.00 68.56 97 GLY A CA 1
ATOM 752 C C . GLY A 1 97 ? -9.698 -6.821 31.076 1.00 68.56 97 GLY A C 1
ATOM 753 O O . GLY A 1 97 ? -8.571 -6.335 31.054 1.00 68.56 97 GLY A O 1
ATOM 754 N N . ASN A 1 98 ? -10.567 -6.547 32.058 1.00 58.47 98 ASN A N 1
ATOM 755 C CA . ASN A 1 98 ? -10.418 -5.534 33.126 1.00 58.47 98 ASN A CA 1
ATOM 756 C C . ASN A 1 98 ? -9.149 -5.644 34.004 1.00 58.47 98 ASN A C 1
ATOM 758 O O . ASN A 1 98 ? -8.956 -4.826 34.895 1.00 58.47 98 ASN A O 1
ATOM 762 N N . ILE A 1 99 ? -8.311 -6.664 33.826 1.00 56.69 99 ILE A N 1
ATOM 763 C CA . ILE A 1 99 ? -7.336 -7.043 34.848 1.00 56.69 99 ILE A CA 1
ATOM 764 C C . ILE A 1 99 ? -5.968 -6.378 34.631 1.00 56.69 99 ILE A C 1
ATOM 766 O O . ILE A 1 99 ? -5.308 -6.103 35.622 1.00 56.69 99 ILE A O 1
ATOM 770 N N . GLU A 1 100 ? -5.565 -5.985 33.411 1.00 57.31 100 GLU A N 1
ATOM 771 C CA . GLU A 1 100 ? -4.223 -5.395 33.196 1.00 57.31 100 GLU A CA 1
ATOM 772 C C . GLU A 1 100 ? -4.153 -4.285 32.129 1.00 57.31 100 GLU A C 1
ATOM 774 O O . GLU A 1 100 ? -3.409 -4.357 31.148 1.00 57.31 100 GLU A O 1
ATOM 779 N N . GLN A 1 101 ? -4.917 -3.206 32.310 1.00 55.38 101 GLN A N 1
ATOM 780 C CA . GLN A 1 101 ? -4.711 -1.980 31.524 1.00 55.38 101 GLN A CA 1
ATOM 781 C C . GLN A 1 101 ? -3.400 -1.263 31.906 1.00 55.38 101 GLN A C 1
ATOM 783 O O . GLN A 1 101 ? -2.731 -0.712 31.036 1.00 55.38 101 G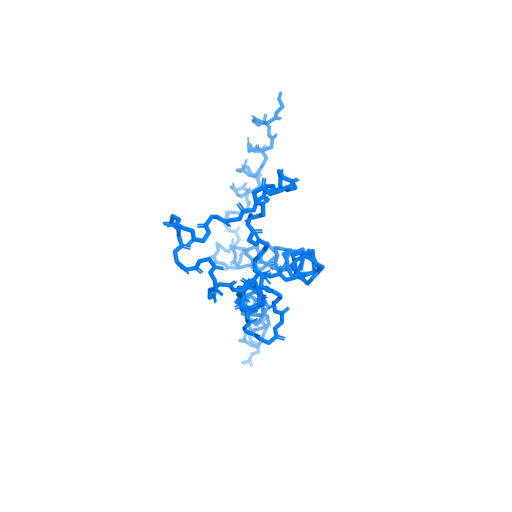LN A O 1
ATOM 788 N N . VAL A 1 102 ? -2.973 -1.347 33.172 1.00 58.53 102 VAL A N 1
ATOM 789 C CA . VAL A 1 102 ? -1.786 -0.649 33.705 1.00 58.53 102 VAL A CA 1
ATOM 790 C C . VAL A 1 102 ? -0.481 -1.111 33.041 1.00 58.53 102 VAL A C 1
ATOM 792 O O . VAL A 1 102 ? 0.361 -0.280 32.711 1.00 58.53 102 VAL A O 1
ATOM 795 N N . THR A 1 103 ? -0.330 -2.409 32.753 1.00 60.12 103 THR A N 1
ATOM 796 C CA . THR A 1 103 ? 0.901 -2.984 32.179 1.00 60.12 103 THR A CA 1
ATOM 797 C C . THR A 1 103 ? 1.203 -2.451 30.770 1.00 60.12 103 THR A C 1
ATOM 799 O O . THR A 1 103 ? 2.364 -2.210 30.436 1.00 60.12 103 THR A O 1
ATOM 802 N N . LYS A 1 104 ? 0.175 -2.178 29.948 1.00 61.41 104 LYS A N 1
ATOM 803 C CA . LYS A 1 104 ? 0.366 -1.619 28.593 1.00 61.41 104 LYS A CA 1
ATOM 804 C C . LYS A 1 104 ? 0.769 -0.148 28.615 1.00 61.41 104 LYS A C 1
ATOM 806 O O . LYS A 1 104 ? 1.719 0.224 27.930 1.00 61.41 104 LYS A O 1
ATOM 811 N N . TYR A 1 105 ? 0.096 0.669 29.429 1.00 61.19 105 TYR A N 1
ATOM 812 C CA . TYR A 1 105 ? 0.486 2.070 29.618 1.00 61.19 105 TYR A CA 1
ATOM 813 C C . TYR A 1 105 ? 1.895 2.175 30.207 1.00 61.19 105 TYR A C 1
ATOM 815 O O . TYR A 1 105 ? 2.667 3.033 29.789 1.00 61.19 105 TYR A O 1
ATOM 823 N N . SER A 1 106 ? 2.254 1.265 31.119 1.00 58.47 106 SER A N 1
ATOM 824 C CA . SER A 1 106 ? 3.582 1.236 31.731 1.00 58.47 106 SER A CA 1
ATOM 825 C C . SER A 1 106 ? 4.682 0.876 30.728 1.00 58.47 106 SER A C 1
ATOM 827 O O . SER A 1 106 ? 5.731 1.511 30.741 1.00 58.47 106 SER A O 1
ATOM 829 N N . PHE A 1 107 ? 4.461 -0.081 29.820 1.00 63.66 107 PHE A N 1
ATOM 830 C CA . PHE A 1 107 ? 5.456 -0.424 28.795 1.00 63.66 107 PHE A CA 1
ATOM 831 C C . PHE A 1 107 ? 5.613 0.674 27.726 1.00 63.66 107 PHE A C 1
ATOM 833 O O . PHE A 1 107 ? 6.735 0.989 27.324 1.00 63.66 107 PHE A O 1
ATOM 840 N N . PHE A 1 108 ? 4.510 1.299 27.299 1.00 61.06 108 PHE A N 1
ATOM 841 C CA . PHE A 1 108 ? 4.544 2.403 26.332 1.00 61.06 108 PHE A CA 1
ATOM 842 C C . PHE A 1 108 ? 5.214 3.655 26.928 1.00 61.06 108 PHE A C 1
ATOM 844 O O . PHE A 1 108 ? 6.067 4.273 26.296 1.00 61.06 108 PHE A O 1
ATOM 851 N N . ALA A 1 109 ? 4.931 3.984 28.193 1.00 60.97 109 ALA A N 1
ATOM 852 C CA . ALA A 1 109 ? 5.623 5.064 28.899 1.00 60.97 109 ALA A CA 1
ATOM 853 C C . ALA A 1 109 ? 7.136 4.803 29.032 1.00 60.97 109 ALA A C 1
ATOM 855 O O . ALA A 1 109 ? 7.943 5.719 28.877 1.00 60.97 109 ALA A O 1
ATOM 856 N N . GLN A 1 110 ? 7.534 3.551 29.265 1.00 58.47 110 GLN 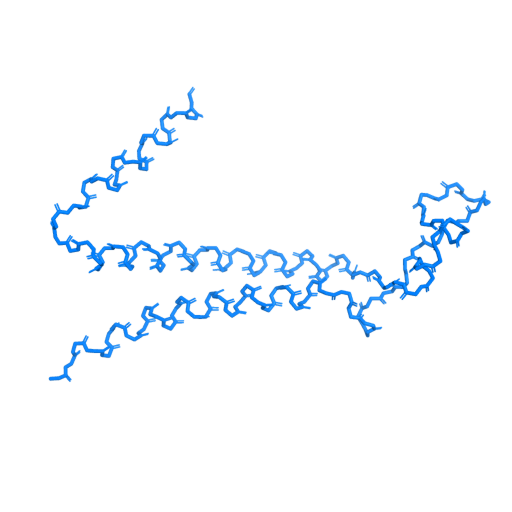A N 1
ATOM 857 C CA . GLN A 1 110 ? 8.939 3.190 29.456 1.00 58.47 110 GLN A CA 1
ATOM 858 C C . GLN A 1 110 ? 9.747 3.188 28.150 1.00 58.47 110 GLN A C 1
ATOM 860 O O . GLN A 1 110 ? 10.937 3.489 28.171 1.00 58.47 110 GLN A O 1
ATOM 865 N N . THR A 1 111 ? 9.107 2.925 27.008 1.00 58.62 111 THR A N 1
ATOM 866 C CA . THR A 1 111 ? 9.745 3.027 25.682 1.00 58.62 111 THR A CA 1
ATOM 867 C C . THR A 1 111 ? 9.895 4.474 25.209 1.00 58.62 111 THR A C 1
ATOM 869 O O . THR A 1 111 ? 10.882 4.789 24.549 1.00 58.62 111 THR A O 1
ATOM 872 N N . HIS A 1 112 ? 8.991 5.377 25.603 1.00 52.28 112 HIS A N 1
ATOM 873 C CA . HIS A 1 112 ? 9.134 6.813 25.336 1.00 52.28 112 HIS A CA 1
ATOM 874 C C . HIS A 1 112 ? 10.175 7.510 26.229 1.00 52.28 112 HIS A C 1
ATOM 876 O O . HIS A 1 112 ? 10.838 8.427 25.756 1.00 52.28 112 HIS A O 1
ATOM 882 N N . LEU A 1 113 ? 10.369 7.060 27.475 1.00 53.31 113 LEU A N 1
ATOM 883 C CA . LEU A 1 113 ? 11.405 7.587 28.381 1.00 53.31 113 LEU A CA 1
ATOM 884 C C . LEU A 1 113 ? 12.834 7.141 28.026 1.00 53.31 113 LEU A C 1
ATOM 886 O O . LEU A 1 113 ? 13.783 7.783 28.451 1.00 53.31 113 LEU A O 1
ATOM 890 N N . PHE A 1 114 ? 13.006 6.064 27.253 1.00 53.97 114 PHE A N 1
ATOM 891 C CA . PHE A 1 114 ? 14.328 5.566 26.839 1.00 53.97 114 PHE A CA 1
ATOM 892 C C . PHE A 1 114 ? 14.891 6.243 25.574 1.00 53.97 114 PHE A C 1
ATOM 894 O O . PHE A 1 114 ? 15.990 5.898 25.144 1.00 53.97 114 PHE A O 1
ATOM 901 N N . ASN A 1 115 ? 14.148 7.176 24.962 1.00 46.25 115 ASN A N 1
ATOM 902 C CA . ASN A 1 115 ? 14.534 7.879 23.729 1.00 46.25 115 ASN A CA 1
ATOM 903 C C . ASN A 1 115 ? 14.779 9.393 23.936 1.00 46.25 115 ASN A C 1
ATOM 905 O O . ASN A 1 115 ? 14.746 10.171 22.983 1.00 46.25 115 ASN A O 1
ATOM 909 N N . THR A 1 116 ? 15.013 9.810 25.182 1.00 43.53 116 THR A N 1
ATOM 910 C CA . THR A 1 116 ? 15.484 11.147 25.596 1.00 43.53 116 THR A CA 1
ATOM 911 C C . THR A 1 116 ? 16.549 10.980 26.658 1.00 43.53 116 THR A C 1
ATOM 913 O O . THR A 1 116 ? 17.572 11.689 26.575 1.00 43.53 116 THR A O 1
#

pLDDT: mean 72.43, std 12.93, range [43.53, 91.44]

Foldseek 3Di:
DPVVVVVVVLVVLLVVLVVLVVVLVVQQPQDPVAFDQWDEDDPVPRDPTDDCVVPVCSRVDGDHDVVSNVVSCCVRVVSSVVSNVVSVVVVVCVVVDPPDPPVVVVVVVVVVVVVD

Radius of gyration: 22.81 Å; chains: 1; bounding box: 56×24×59 Å

Secondary structure (DSSP, 8-state):
--TTHHHHHHHHHHHHHHHHHHHHHHHHS--TTT-PBP-BPPTTTT---B-TTT-GGGTTPBPPPHHHHHHHIIIIIHHHHHHHHHHHHHHHHHHHGGG-HHHHHHHHHHHHHTT-